Protein AF-A0A7Y5LAL8-F1 (afdb_monomer_lite)

Structure (mmCIF, N/CA/C/O backbone):
data_AF-A0A7Y5LAL8-F1
#
_entry.id   AF-A0A7Y5LAL8-F1
#
loop_
_atom_site.group_PDB
_atom_site.id
_atom_site.type_symbol
_atom_site.label_atom_id
_atom_site.label_alt_id
_atom_site.label_comp_id
_atom_site.label_asym_id
_atom_site.label_entity_id
_atom_site.label_seq_id
_atom_site.pdbx_PDB_ins_code
_atom_site.Cartn_x
_atom_site.Cartn_y
_atom_site.Cartn_z
_atom_site.occupancy
_atom_site.B_iso_or_equiv
_atom_site.auth_seq_id
_atom_site.auth_comp_id
_atom_site.auth_asym_id
_atom_site.auth_atom_id
_atom_site.pdbx_PDB_model_num
ATOM 1 N N . LYS A 1 1 ? 11.354 2.125 11.267 1.00 48.19 1 LYS A N 1
ATOM 2 C CA . LYS A 1 1 ? 10.997 3.440 10.676 1.00 48.19 1 LYS A CA 1
ATOM 3 C C . LYS A 1 1 ? 11.969 3.856 9.557 1.00 48.19 1 LYS A C 1
ATOM 5 O O . LYS A 1 1 ? 11.472 4.130 8.483 1.00 48.19 1 LYS A O 1
ATOM 10 N N . MET A 1 2 ? 13.303 3.754 9.701 1.00 39.31 2 MET A N 1
ATOM 11 C CA . MET A 1 2 ? 14.248 4.170 8.631 1.00 39.31 2 MET A CA 1
ATOM 12 C C . MET A 1 2 ? 14.394 3.233 7.412 1.00 39.31 2 MET A C 1
ATOM 14 O O . MET A 1 2 ? 14.681 3.696 6.313 1.00 39.31 2 MET A O 1
ATOM 18 N N . THR A 1 3 ? 14.206 1.919 7.562 1.00 52.59 3 THR A N 1
ATOM 19 C CA . THR A 1 3 ? 14.486 0.947 6.482 1.00 52.59 3 THR A CA 1
ATOM 20 C C . THR A 1 3 ? 13.514 1.047 5.301 1.00 52.59 3 THR A C 1
ATOM 22 O O . THR A 1 3 ? 13.903 0.796 4.166 1.00 52.59 3 THR A O 1
ATOM 25 N N . HIS A 1 4 ? 12.261 1.439 5.560 1.00 60.84 4 HIS A N 1
ATOM 26 C CA . HIS A 1 4 ? 11.235 1.604 4.526 1.00 60.84 4 HIS A CA 1
ATOM 27 C C . HIS A 1 4 ? 11.444 2.897 3.722 1.00 60.84 4 HIS A C 1
ATOM 29 O O . HIS A 1 4 ? 11.376 2.880 2.496 1.00 60.84 4 HIS A O 1
ATOM 35 N N . GLU A 1 5 ? 11.774 4.002 4.401 1.00 58.16 5 GLU A N 1
ATOM 36 C CA . GLU A 1 5 ? 12.060 5.289 3.753 1.00 58.16 5 GLU A CA 1
ATOM 37 C C . GLU A 1 5 ? 13.292 5.201 2.846 1.00 58.16 5 GLU A C 1
ATOM 39 O O . GLU A 1 5 ? 13.250 5.656 1.711 1.00 58.16 5 GLU A O 1
ATOM 44 N N . LEU A 1 6 ? 14.370 4.540 3.275 1.00 56.16 6 LEU A N 1
ATOM 45 C CA . LEU A 1 6 ? 15.588 4.410 2.462 1.00 56.16 6 LEU A CA 1
ATOM 46 C C . LEU A 1 6 ? 15.408 3.552 1.198 1.00 56.16 6 LEU A C 1
ATOM 48 O O . LEU A 1 6 ? 16.139 3.738 0.224 1.00 56.16 6 LEU A O 1
ATOM 52 N N . MET A 1 7 ? 14.466 2.605 1.218 1.00 63.03 7 MET A N 1
ATOM 53 C CA . MET A 1 7 ? 14.241 1.658 0.123 1.00 63.03 7 MET A CA 1
ATOM 54 C C . MET A 1 7 ? 13.228 2.164 -0.909 1.00 63.03 7 MET A C 1
ATOM 56 O O . MET A 1 7 ? 13.387 1.873 -2.095 1.00 63.03 7 MET A O 1
ATOM 60 N N . PHE A 1 8 ? 12.215 2.917 -0.473 1.00 65.94 8 PHE A N 1
ATOM 61 C CA . PHE A 1 8 ? 11.072 3.294 -1.310 1.00 65.94 8 PHE A CA 1
ATOM 62 C C . PHE A 1 8 ? 10.879 4.803 -1.486 1.00 65.94 8 PHE A C 1
ATOM 64 O O . PHE A 1 8 ? 9.937 5.204 -2.161 1.00 65.94 8 PHE A O 1
ATOM 71 N N . THR A 1 9 ? 11.764 5.650 -0.944 1.00 64.50 9 THR A N 1
ATOM 72 C CA . THR A 1 9 ? 11.807 7.062 -1.361 1.00 64.50 9 THR A CA 1
ATOM 73 C C . THR A 1 9 ? 12.506 7.192 -2.722 1.00 64.50 9 THR A C 1
ATOM 75 O O . THR A 1 9 ? 13.580 6.609 -2.907 1.00 64.50 9 THR A O 1
ATOM 78 N N . PRO A 1 10 ? 11.956 7.974 -3.673 1.00 58.47 10 PRO A N 1
ATOM 79 C CA . PRO A 1 10 ? 12.535 8.141 -5.012 1.00 58.47 10 PRO A CA 1
ATOM 80 C C . PRO A 1 10 ? 13.995 8.626 -5.009 1.00 58.47 10 PRO A C 1
ATOM 82 O O . PRO A 1 10 ? 14.770 8.284 -5.906 1.00 58.47 10 PRO A O 1
ATOM 85 N N . ASP A 1 11 ? 14.385 9.388 -3.982 1.00 59.97 11 ASP A N 1
ATOM 86 C CA . ASP A 1 11 ? 15.709 10.008 -3.866 1.00 59.97 11 ASP A CA 1
ATOM 87 C C . ASP A 1 11 ? 16.749 9.161 -3.114 1.00 59.97 11 ASP A C 1
ATOM 89 O O . ASP A 1 11 ? 17.942 9.497 -3.113 1.00 59.97 11 ASP A O 1
ATOM 93 N N . GLY A 1 12 ? 16.335 8.035 -2.523 1.00 69.75 12 GLY A N 1
ATOM 94 C CA . GLY A 1 12 ? 17.205 7.131 -1.777 1.00 69.75 12 GLY A CA 1
ATOM 95 C C . GLY A 1 12 ? 18.297 6.494 -2.644 1.00 69.75 12 GLY A C 1
ATOM 96 O O . GLY A 1 12 ? 18.086 6.105 -3.795 1.00 69.75 12 GLY A O 1
ATOM 97 N N . THR A 1 13 ? 19.500 6.331 -2.088 1.00 73.75 13 THR A N 1
ATOM 98 C CA . THR A 1 13 ? 20.622 5.656 -2.771 1.00 73.75 13 THR A CA 1
ATOM 99 C C . THR A 1 13 ? 20.288 4.212 -3.147 1.00 73.75 13 THR A C 1
ATOM 101 O O . THR A 1 13 ? 20.696 3.748 -4.214 1.00 73.75 13 THR A O 1
ATOM 104 N N . LEU A 1 14 ? 19.497 3.525 -2.315 1.00 73.75 14 LEU A N 1
ATOM 105 C CA . LEU A 1 14 ? 19.028 2.166 -2.574 1.0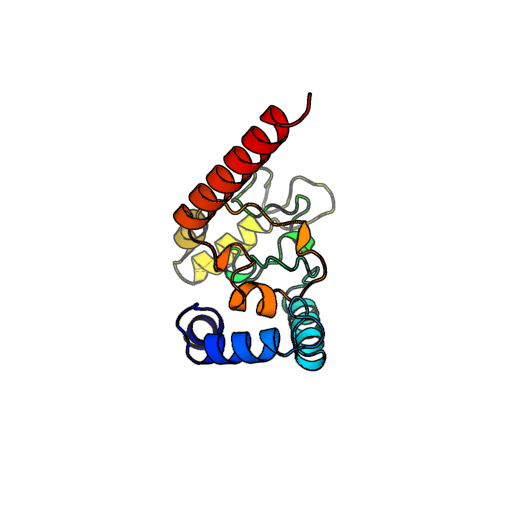0 73.75 14 LEU A CA 1
ATOM 106 C C . LEU A 1 14 ? 18.006 2.124 -3.720 1.00 73.75 14 LEU A C 1
ATOM 108 O O . LEU A 1 14 ? 18.103 1.250 -4.576 1.00 73.75 14 LEU A O 1
ATOM 112 N N . ALA A 1 15 ? 17.100 3.102 -3.799 1.00 76.81 15 ALA A N 1
ATOM 113 C CA . ALA A 1 15 ? 16.134 3.217 -4.892 1.00 76.81 15 ALA A CA 1
ATOM 114 C C . ALA A 1 15 ? 16.821 3.461 -6.248 1.00 76.81 15 ALA A C 1
ATOM 116 O O . ALA A 1 15 ? 16.444 2.866 -7.256 1.00 76.81 15 ALA A O 1
ATOM 117 N N . LYS A 1 16 ? 17.897 4.264 -6.282 1.00 79.94 16 LYS A N 1
ATOM 118 C CA . LYS A 1 16 ? 18.709 4.481 -7.498 1.00 79.94 16 LYS A CA 1
ATOM 119 C C . LYS A 1 16 ? 19.397 3.200 -7.972 1.00 79.94 16 LYS A C 1
ATOM 121 O O . LYS A 1 16 ? 19.449 2.936 -9.174 1.00 79.94 16 LYS A O 1
ATOM 126 N N . TRP A 1 17 ? 19.914 2.402 -7.040 1.00 83.06 17 TRP A N 1
ATOM 127 C CA . TRP A 1 17 ? 20.487 1.090 -7.344 1.00 83.06 17 TRP A CA 1
ATOM 128 C C . TRP A 1 17 ? 19.425 0.094 -7.814 1.00 83.06 17 TRP A C 1
ATOM 130 O O . TRP A 1 17 ? 19.619 -0.548 -8.844 1.00 83.06 17 TRP A O 1
ATOM 140 N N . GLY A 1 18 ? 18.288 0.025 -7.118 1.00 81.12 18 GLY A N 1
ATOM 141 C CA . GLY A 1 18 ? 17.140 -0.794 -7.502 1.00 81.12 18 GLY A CA 1
ATOM 142 C C . GLY A 1 18 ? 16.650 -0.467 -8.912 1.00 81.12 18 GLY A C 1
ATOM 143 O O . GLY A 1 18 ? 16.542 -1.360 -9.748 1.00 81.12 18 GLY A O 1
ATOM 144 N N . ARG A 1 19 ? 16.497 0.825 -9.234 1.00 83.06 19 ARG A N 1
ATOM 145 C CA . ARG A 1 19 ? 16.167 1.302 -10.586 1.00 83.06 19 ARG A CA 1
ATOM 146 C C . ARG A 1 19 ? 17.159 0.796 -11.630 1.00 83.06 19 ARG A C 1
ATOM 148 O O . ARG A 1 19 ? 16.732 0.270 -12.653 1.00 83.06 19 ARG A O 1
ATOM 155 N N . ARG A 1 20 ? 18.469 0.935 -11.390 1.00 84.75 20 ARG A N 1
ATOM 156 C CA . ARG A 1 20 ? 19.500 0.471 -12.337 1.00 84.75 20 ARG A CA 1
ATOM 157 C C . ARG A 1 20 ? 19.420 -1.034 -12.571 1.00 84.75 20 ARG A C 1
ATOM 159 O O . ARG A 1 20 ? 19.514 -1.461 -13.717 1.00 84.75 20 ARG A O 1
ATOM 166 N N . LEU A 1 21 ? 19.227 -1.816 -11.510 1.00 84.62 21 LEU A N 1
ATOM 167 C CA . LEU A 1 21 ? 19.096 -3.271 -11.597 1.00 84.62 21 LEU A CA 1
ATOM 168 C C . LEU A 1 21 ? 17.845 -3.683 -12.380 1.00 84.62 21 LEU A C 1
ATOM 170 O O . LEU A 1 21 ? 17.937 -4.540 -13.252 1.00 84.62 21 LEU A O 1
ATOM 174 N N . CYS A 1 22 ? 16.700 -3.045 -12.125 1.00 84.44 22 CYS A N 1
ATOM 175 C CA . CYS A 1 22 ? 15.464 -3.312 -12.861 1.00 84.44 22 CYS A CA 1
ATOM 176 C C . CYS A 1 22 ? 15.558 -2.882 -14.333 1.00 84.44 22 CYS A C 1
ATOM 178 O O . CYS A 1 22 ? 15.076 -3.596 -15.200 1.00 84.44 22 CYS A O 1
ATOM 180 N N . GLN A 1 23 ? 16.226 -1.766 -14.647 1.00 83.94 23 GLN A N 1
ATOM 181 C CA . GLN A 1 23 ? 16.418 -1.313 -16.034 1.00 83.94 23 GLN A CA 1
ATOM 182 C C . GLN A 1 23 ? 17.271 -2.269 -16.880 1.00 83.94 23 GLN A C 1
ATOM 184 O O . GLN A 1 23 ? 17.071 -2.337 -18.087 1.00 83.94 23 GLN A O 1
ATOM 189 N N . HIS A 1 24 ? 18.211 -2.989 -16.262 1.00 83.69 24 HIS A N 1
ATOM 190 C CA . HIS A 1 24 ? 19.083 -3.953 -16.947 1.00 83.69 24 HIS A CA 1
ATOM 191 C C . HIS A 1 24 ? 18.564 -5.397 -16.865 1.00 83.69 24 HIS A C 1
ATOM 193 O O . HIS A 1 24 ? 19.239 -6.319 -17.323 1.00 83.69 24 HIS A O 1
ATOM 199 N N . ALA A 1 25 ? 17.397 -5.618 -16.257 1.00 83.56 25 ALA A N 1
ATOM 200 C CA . ALA A 1 25 ? 16.778 -6.934 -16.209 1.00 83.56 25 ALA A CA 1
ATOM 201 C C . ALA A 1 25 ? 16.192 -7.317 -17.578 1.00 83.56 25 ALA A C 1
ATOM 203 O O . ALA A 1 25 ? 15.882 -6.457 -18.400 1.00 83.56 25 ALA A O 1
ATOM 204 N N . HIS A 1 26 ? 16.014 -8.624 -17.799 1.00 76.75 26 HIS A N 1
ATOM 205 C CA . HIS A 1 26 ? 15.383 -9.150 -19.013 1.00 76.75 26 HIS A CA 1
ATOM 206 C C . HIS A 1 26 ? 13.956 -8.606 -19.200 1.00 76.75 26 HIS A C 1
ATOM 208 O O . HIS A 1 26 ? 13.587 -8.242 -20.312 1.00 76.75 26 HIS A O 1
ATOM 214 N N . ASP A 1 27 ? 13.203 -8.481 -18.101 1.00 83.44 27 ASP A N 1
ATOM 215 C CA . ASP A 1 27 ? 11.932 -7.762 -18.051 1.00 83.44 27 ASP A CA 1
ATOM 216 C C . ASP A 1 27 ? 12.003 -6.653 -16.984 1.00 83.44 27 ASP A C 1
ATOM 218 O O . ASP A 1 27 ? 12.076 -6.944 -15.783 1.00 83.44 27 ASP A O 1
ATOM 222 N N . PRO A 1 28 ? 11.967 -5.369 -17.384 1.00 82.12 28 PRO A N 1
ATOM 223 C CA . PRO A 1 28 ? 11.994 -4.259 -16.440 1.00 82.12 28 PRO A CA 1
ATOM 224 C C . PRO A 1 28 ? 10.793 -4.204 -15.487 1.00 82.12 28 PRO A C 1
ATOM 226 O O . PRO A 1 28 ? 10.918 -3.646 -14.402 1.00 82.12 28 PRO A O 1
ATOM 229 N N . SER A 1 29 ? 9.629 -4.740 -15.873 1.00 80.06 29 SER A N 1
ATOM 230 C CA . SER A 1 29 ? 8.423 -4.762 -15.028 1.00 80.06 29 SER A CA 1
ATOM 231 C C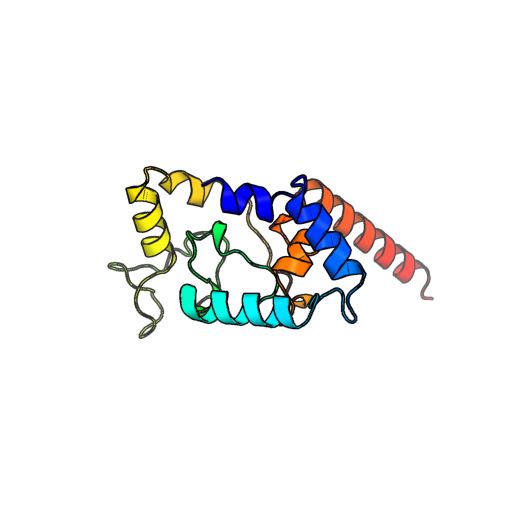 . SER A 1 29 ? 8.479 -5.809 -13.915 1.00 80.06 29 SER A C 1
ATOM 233 O O . SER A 1 29 ? 7.855 -5.643 -12.868 1.00 80.06 29 SER A O 1
ATOM 235 N N . GLU A 1 30 ? 9.264 -6.867 -14.104 1.00 83.81 30 GLU A N 1
ATOM 236 C CA . GLU A 1 30 ? 9.447 -7.911 -13.098 1.00 83.81 30 GLU A CA 1
ATOM 237 C C . GLU A 1 30 ? 10.736 -7.727 -12.291 1.00 83.81 30 GLU A C 1
ATOM 239 O O . GLU A 1 30 ? 10.809 -8.165 -11.142 1.00 83.81 30 GLU A O 1
ATOM 244 N N . GLY A 1 31 ? 11.737 -7.056 -12.869 1.00 86.38 31 GLY A N 1
ATOM 245 C CA . GLY A 1 31 ? 13.074 -6.951 -12.298 1.00 86.38 31 GLY A CA 1
ATOM 246 C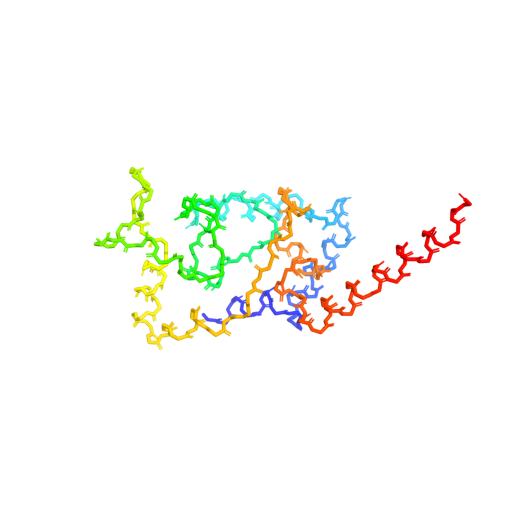 C . GLY A 1 31 ? 13.835 -8.286 -12.341 1.00 86.38 31 GLY A C 1
ATOM 247 O O . GLY A 1 31 ? 13.442 -9.228 -13.031 1.00 86.38 31 GLY A O 1
ATOM 248 N N . PRO A 1 32 ? 14.969 -8.404 -11.628 1.00 88.19 32 PRO A N 1
ATOM 249 C CA . PRO A 1 32 ? 15.709 -9.662 -11.544 1.00 88.19 32 PRO A CA 1
ATOM 250 C C . PRO A 1 32 ? 14.851 -10.786 -10.934 1.00 88.19 32 PRO A C 1
ATOM 252 O O . PRO A 1 32 ? 14.257 -10.601 -9.873 1.00 88.19 32 PRO A O 1
ATOM 255 N N . GLY A 1 33 ? 14.838 -11.982 -11.533 1.00 88.12 33 GLY A N 1
ATOM 256 C CA . GLY A 1 33 ? 13.942 -13.075 -11.110 1.00 88.12 33 GLY A CA 1
ATOM 257 C C . GLY A 1 33 ? 14.053 -13.476 -9.629 1.00 88.12 33 GLY A C 1
ATOM 258 O O . GLY A 1 33 ? 13.041 -13.732 -8.980 1.00 88.12 33 GLY A O 1
ATOM 259 N N . LEU A 1 34 ? 15.262 -13.449 -9.052 1.00 88.12 34 LEU A N 1
ATOM 260 C CA . LEU A 1 34 ? 15.463 -13.688 -7.614 1.00 88.12 34 LEU A CA 1
ATOM 261 C C . LEU A 1 34 ? 14.776 -12.619 -6.752 1.00 88.12 34 LEU A C 1
ATOM 263 O O . LEU A 1 34 ? 14.168 -12.938 -5.732 1.00 88.12 34 LEU A O 1
ATOM 267 N N . MET A 1 35 ? 14.859 -11.354 -7.169 1.00 88.56 35 MET A N 1
ATOM 268 C CA . MET A 1 35 ? 14.200 -10.243 -6.488 1.00 88.56 35 MET A CA 1
ATOM 269 C C . MET A 1 35 ? 12.681 -10.380 -6.586 1.00 88.56 35 MET A C 1
ATOM 271 O O . MET A 1 35 ? 12.008 -10.250 -5.567 1.00 88.56 35 MET A O 1
ATOM 275 N N . ARG A 1 36 ? 12.148 -10.712 -7.770 1.00 92.25 36 ARG A N 1
ATOM 276 C CA . ARG A 1 36 ? 10.710 -10.954 -7.954 1.00 92.25 36 ARG A CA 1
ATOM 277 C C . ARG A 1 36 ? 10.205 -12.076 -7.053 1.00 92.25 36 ARG A C 1
ATOM 279 O O . ARG A 1 36 ? 9.162 -11.935 -6.417 1.00 92.25 36 ARG A O 1
ATOM 286 N N . LEU A 1 37 ? 10.947 -13.180 -6.977 1.00 92.56 37 LEU A N 1
ATOM 287 C CA . LEU A 1 37 ? 10.606 -14.303 -6.109 1.00 92.56 37 LEU A CA 1
ATOM 288 C C . LEU A 1 37 ? 10.617 -13.887 -4.635 1.00 92.56 37 LEU A C 1
ATOM 290 O O . LEU A 1 37 ? 9.662 -14.174 -3.914 1.00 92.56 37 LEU A O 1
ATOM 294 N N . ALA A 1 38 ? 11.664 -13.182 -4.201 1.00 92.69 38 ALA A N 1
ATOM 295 C CA . ALA A 1 38 ? 11.785 -12.696 -2.832 1.00 92.69 38 ALA A CA 1
ATOM 296 C C . ALA A 1 38 ? 10.648 -11.731 -2.464 1.00 92.69 38 ALA A C 1
ATOM 298 O O . ALA A 1 38 ? 10.041 -11.875 -1.402 1.00 92.69 38 ALA A O 1
ATOM 299 N N . GLU A 1 39 ? 10.313 -10.785 -3.343 1.00 92.50 39 GLU A N 1
ATOM 300 C CA . GLU A 1 39 ? 9.187 -9.871 -3.157 1.00 92.50 39 GLU A CA 1
ATOM 301 C C . GLU A 1 39 ? 7.872 -10.639 -3.015 1.00 92.50 39 GLU A C 1
ATOM 303 O O . GLU A 1 39 ? 7.163 -10.482 -2.020 1.00 92.50 39 GLU A O 1
ATOM 308 N N . ARG A 1 40 ? 7.545 -11.475 -4.004 1.00 93.69 40 ARG A N 1
ATOM 309 C CA . ARG A 1 40 ? 6.263 -12.177 -4.058 1.00 93.69 40 ARG A CA 1
ATOM 310 C C . ARG A 1 40 ? 6.098 -13.108 -2.863 1.00 93.69 40 ARG A C 1
ATOM 312 O O . ARG A 1 40 ? 5.037 -13.123 -2.246 1.00 93.69 40 ARG A O 1
ATOM 319 N N . TRP A 1 41 ? 7.149 -13.843 -2.506 1.00 94.62 41 TRP A N 1
ATOM 320 C CA . TRP A 1 41 ? 7.127 -14.762 -1.373 1.00 94.62 41 TRP A CA 1
ATOM 321 C C . TRP A 1 41 ? 7.012 -14.019 -0.041 1.00 94.62 41 TRP A C 1
ATOM 323 O O . TRP A 1 41 ? 6.106 -14.306 0.739 1.00 94.62 41 TRP A O 1
ATOM 333 N N . SER A 1 42 ? 7.863 -13.013 0.198 1.00 93.06 42 SER A N 1
ATOM 334 C CA . SER A 1 42 ? 7.818 -12.238 1.446 1.00 93.06 42 SER A CA 1
ATOM 335 C C . SER A 1 42 ? 6.472 -11.539 1.634 1.00 93.06 42 SER A C 1
ATOM 337 O O . SER A 1 42 ? 5.897 -11.605 2.718 1.00 93.06 42 SER A O 1
ATOM 339 N N . LYS A 1 43 ? 5.914 -10.927 0.583 1.00 93.50 43 LYS A N 1
ATOM 340 C CA . LYS A 1 43 ? 4.623 -10.233 0.668 1.00 93.50 43 LYS A CA 1
ATOM 341 C C . LYS A 1 43 ? 3.436 -11.183 0.793 1.00 93.50 43 LYS A C 1
ATOM 343 O O . LYS A 1 43 ? 2.471 -10.835 1.470 1.00 93.50 43 LYS A O 1
ATOM 348 N N . MET A 1 44 ? 3.491 -12.361 0.175 1.00 94.50 44 MET A N 1
ATOM 349 C CA . MET A 1 44 ? 2.476 -13.398 0.370 1.00 94.50 44 MET A CA 1
ATOM 350 C C . MET A 1 44 ? 2.474 -13.871 1.828 1.00 94.50 44 MET A C 1
ATOM 352 O O . MET A 1 44 ? 1.442 -13.809 2.483 1.00 94.50 44 MET A O 1
ATOM 356 N N . VAL A 1 45 ? 3.633 -14.276 2.356 1.00 95.12 45 VAL A N 1
ATOM 357 C CA . VAL A 1 45 ? 3.740 -14.851 3.707 1.00 95.12 45 VAL A CA 1
ATOM 358 C C . VAL A 1 45 ? 3.409 -13.828 4.796 1.00 95.12 45 VAL A C 1
ATOM 360 O O . VAL A 1 45 ? 2.755 -14.171 5.775 1.00 95.12 45 VAL A O 1
ATOM 363 N N . LEU A 1 46 ? 3.848 -12.575 4.642 1.00 94.00 46 LEU A N 1
ATOM 364 C CA . LEU A 1 46 ? 3.686 -11.557 5.684 1.00 94.00 46 LEU A CA 1
ATOM 365 C C . LEU A 1 46 ? 2.345 -10.812 5.622 1.00 94.00 46 LEU A C 1
ATOM 367 O O . LEU A 1 46 ? 1.854 -10.376 6.662 1.00 94.00 46 LEU A O 1
ATOM 371 N N . PHE A 1 47 ? 1.767 -10.626 4.430 1.00 94.62 47 PHE A N 1
ATOM 372 C CA . PHE A 1 47 ? 0.628 -9.715 4.230 1.00 94.62 47 PHE A CA 1
ATOM 373 C C . PHE A 1 47 ? -0.546 -10.319 3.448 1.00 94.62 47 PHE A C 1
ATOM 375 O O . PHE A 1 47 ? -1.506 -9.598 3.163 1.00 94.62 47 PHE A O 1
ATOM 382 N N . ASP A 1 48 ? -0.471 -11.604 3.085 1.00 94.75 48 ASP A N 1
ATOM 383 C CA . ASP A 1 48 ? -1.410 -12.276 2.177 1.00 94.75 48 ASP A CA 1
ATOM 384 C C . ASP A 1 48 ? -1.578 -11.515 0.847 1.00 94.75 48 ASP A C 1
ATOM 386 O O . ASP A 1 48 ? -2.678 -11.268 0.356 1.00 94.75 48 ASP A O 1
ATOM 390 N N . CYS A 1 49 ? -0.466 -11.029 0.290 1.00 95.06 49 CYS A N 1
ATOM 391 C CA . CYS A 1 49 ? -0.482 -10.192 -0.908 1.00 95.06 49 CYS A CA 1
ATOM 392 C C . CYS A 1 49 ? -0.960 -10.949 -2.162 1.00 95.06 49 CYS A C 1
ATOM 394 O O . CYS A 1 49 ? -0.528 -12.071 -2.427 1.00 95.06 49 CYS A O 1
ATOM 396 N N . ARG A 1 50 ? -1.775 -10.281 -2.992 1.00 94.62 50 ARG A N 1
ATOM 397 C CA . ARG A 1 50 ? -2.312 -10.799 -4.271 1.00 94.62 50 ARG A CA 1
ATOM 398 C C . ARG A 1 50 ? -1.619 -10.261 -5.529 1.00 94.62 50 ARG A C 1
ATOM 400 O O . ARG A 1 50 ? -2.174 -10.346 -6.616 1.00 94.62 50 ARG A O 1
ATOM 407 N N . ASP A 1 51 ? -0.409 -9.725 -5.380 1.00 93.31 51 ASP A N 1
ATOM 408 C CA . ASP A 1 51 ? 0.482 -9.349 -6.492 1.00 93.31 51 ASP A CA 1
ATOM 409 C C . ASP A 1 51 ? -0.147 -8.374 -7.513 1.00 93.31 51 ASP A C 1
ATOM 411 O O . ASP A 1 51 ? -0.082 -8.552 -8.727 1.00 93.31 51 ASP A O 1
ATOM 415 N N . CYS A 1 52 ? -0.785 -7.312 -7.015 1.00 93.12 52 CYS A N 1
ATOM 416 C CA . CYS A 1 52 ? -1.428 -6.296 -7.855 1.00 93.12 52 CYS A CA 1
ATOM 417 C C . CYS A 1 52 ? -0.454 -5.382 -8.626 1.00 93.12 52 CYS A C 1
ATOM 419 O O . CYS A 1 52 ? -0.918 -4.597 -9.445 1.00 93.12 52 CYS A O 1
ATOM 421 N N . GLY A 1 53 ? 0.855 -5.443 -8.346 1.00 91.75 53 GLY A N 1
ATOM 422 C CA . GLY A 1 53 ? 1.919 -4.649 -8.986 1.00 91.75 53 GLY A CA 1
ATOM 423 C C . GLY A 1 53 ? 1.938 -3.148 -8.676 1.00 91.75 53 GLY A C 1
ATOM 424 O O . GLY A 1 53 ? 2.990 -2.525 -8.781 1.00 91.75 53 GLY A O 1
ATOM 425 N N . ASP A 1 54 ? 0.824 -2.589 -8.217 1.00 92.44 54 ASP A N 1
ATOM 426 C CA . ASP A 1 54 ? 0.678 -1.209 -7.758 1.00 92.44 54 ASP A CA 1
ATOM 427 C C . ASP A 1 54 ? 0.359 -1.224 -6.255 1.00 92.44 54 ASP A C 1
ATOM 429 O O . ASP A 1 54 ? -0.794 -1.390 -5.857 1.00 92.44 54 ASP A O 1
ATOM 433 N N . CYS A 1 55 ? 1.384 -1.207 -5.401 1.00 91.56 55 CYS A N 1
ATOM 434 C CA . CYS A 1 55 ? 1.270 -1.654 -4.007 1.00 91.56 55 CYS A CA 1
ATOM 435 C C . CYS A 1 55 ? 0.877 -0.532 -3.034 1.00 91.56 55 CYS A C 1
ATOM 437 O O . CYS A 1 55 ? 1.649 0.392 -2.831 1.00 91.56 55 CYS A O 1
ATOM 439 N N . SER A 1 56 ? -0.245 -0.696 -2.323 1.00 91.50 56 SER A N 1
ATOM 440 C CA . SER A 1 56 ? -0.745 0.250 -1.305 1.00 91.50 56 SER A CA 1
ATOM 441 C C . SER A 1 56 ? -0.625 -0.264 0.144 1.00 91.50 56 SER A C 1
ATOM 443 O O . SER A 1 56 ? -1.317 0.204 1.046 1.00 91.50 56 SER A O 1
ATOM 445 N N . LEU A 1 57 ? 0.235 -1.264 0.400 1.00 91.69 57 LEU A N 1
ATOM 446 C CA . LEU A 1 57 ? 0.442 -1.815 1.751 1.00 91.69 57 LEU A CA 1
ATOM 447 C C . LEU A 1 57 ? 0.796 -0.742 2.800 1.00 91.69 57 LEU A C 1
ATOM 449 O O . LEU A 1 57 ? 0.187 -0.770 3.871 1.00 91.69 57 LEU A O 1
ATOM 453 N N . PRO A 1 58 ? 1.735 0.195 2.549 1.00 88.81 58 PRO A N 1
ATOM 454 C CA . PRO A 1 58 ? 2.126 1.178 3.562 1.00 88.81 58 PRO A CA 1
ATOM 455 C C . PRO A 1 58 ? 0.988 2.128 3.954 1.00 88.81 58 PRO A C 1
ATOM 457 O O . PRO A 1 58 ? 0.959 2.608 5.083 1.00 88.81 58 PRO A O 1
ATOM 460 N N . GLU A 1 59 ? 0.043 2.367 3.043 1.00 88.12 59 GLU A N 1
ATOM 461 C CA . GLU A 1 59 ? -1.072 3.304 3.218 1.00 88.12 59 GLU A CA 1
ATOM 462 C C . GLU A 1 59 ? -2.158 2.736 4.139 1.00 88.12 59 GLU A C 1
ATOM 464 O O . GLU A 1 59 ? -2.759 3.464 4.924 1.00 88.12 59 GLU A O 1
ATOM 469 N N . ILE A 1 60 ? -2.363 1.415 4.103 1.00 91.19 60 ILE A N 1
ATOM 470 C CA . ILE A 1 60 ? -3.409 0.715 4.865 1.00 91.19 60 ILE A CA 1
ATOM 471 C C . ILE A 1 60 ? -2.777 -0.113 5.995 1.00 91.19 60 ILE A C 1
ATOM 473 O O . ILE A 1 60 ? -3.138 -1.261 6.242 1.00 91.19 60 ILE A O 1
ATOM 477 N N . ALA A 1 61 ? -1.771 0.452 6.671 1.00 91.81 61 ALA A N 1
ATOM 478 C CA . ALA A 1 61 ? -1.104 -0.155 7.829 1.00 91.81 61 ALA A CA 1
ATOM 479 C C . ALA A 1 61 ? -0.630 -1.610 7.600 1.00 91.81 61 ALA A C 1
ATOM 481 O O . ALA A 1 61 ? -0.773 -2.475 8.473 1.00 91.81 61 ALA A O 1
ATOM 482 N N . TYR A 1 62 ? -0.064 -1.883 6.420 1.00 92.75 62 TYR A N 1
ATOM 483 C CA . TYR A 1 62 ? 0.400 -3.200 5.967 1.00 92.75 62 TYR A CA 1
ATOM 484 C C . TYR A 1 62 ? -0.703 -4.269 5.930 1.00 92.75 62 TYR A C 1
ATOM 486 O O . TYR A 1 62 ? -0.485 -5.435 6.270 1.00 92.75 62 TYR A O 1
ATOM 494 N N . LEU A 1 63 ? -1.905 -3.865 5.525 1.00 93.81 63 LEU A N 1
ATOM 495 C CA . LEU A 1 63 ? -3.011 -4.752 5.184 1.00 93.81 63 LEU A CA 1
ATOM 496 C C . LEU A 1 63 ? -3.226 -4.701 3.673 1.00 93.81 63 LEU A C 1
ATOM 498 O O . LEU A 1 63 ? -3.341 -3.625 3.091 1.00 93.81 63 LEU A O 1
ATOM 502 N N . CYS A 1 64 ? -3.245 -5.861 3.019 1.00 94.75 64 CYS A N 1
ATOM 503 C CA . CYS A 1 64 ? -3.428 -5.914 1.573 1.00 94.75 64 CYS A CA 1
ATOM 504 C C . CYS A 1 64 ? -4.920 -5.740 1.235 1.00 94.75 64 CYS A C 1
ATOM 506 O O . CYS A 1 64 ? -5.720 -6.587 1.633 1.00 94.75 64 CYS A O 1
ATOM 508 N N . PRO A 1 65 ? -5.321 -4.691 0.492 1.00 93.88 65 PRO A N 1
ATOM 509 C CA . PRO A 1 65 ? -6.728 -4.473 0.160 1.00 93.88 65 PRO A CA 1
ATOM 510 C C . PRO A 1 65 ? -7.284 -5.565 -0.756 1.00 93.88 65 PRO A C 1
ATOM 512 O O . PRO A 1 65 ? -8.451 -5.898 -0.638 1.00 93.88 65 PRO A O 1
ATOM 515 N N . GLU A 1 66 ? -6.456 -6.164 -1.614 1.00 94.44 66 GLU A N 1
ATOM 516 C CA . GLU A 1 66 ? -6.878 -7.206 -2.564 1.00 94.44 66 GLU A CA 1
ATOM 517 C C . GLU A 1 66 ? -7.215 -8.552 -1.907 1.00 94.44 66 GLU A C 1
ATOM 519 O O . GLU A 1 66 ? -7.918 -9.365 -2.497 1.00 94.44 66 GLU A O 1
ATOM 524 N N . SER A 1 67 ? -6.673 -8.835 -0.720 1.00 94.75 67 SER A N 1
ATOM 525 C CA . SER A 1 67 ? -6.989 -10.067 0.018 1.00 94.75 67 SER A CA 1
ATOM 526 C C . SER A 1 67 ? -7.864 -9.828 1.233 1.00 94.75 67 SER A C 1
ATOM 528 O O . SER A 1 67 ? -8.693 -10.670 1.558 1.00 94.75 67 SER A O 1
ATOM 530 N N . GLN A 1 68 ? -7.689 -8.695 1.912 1.00 94.69 68 GLN A N 1
ATOM 531 C CA . GLN A 1 68 ? -8.304 -8.441 3.214 1.00 94.69 68 GLN A CA 1
ATOM 532 C C . GLN A 1 68 ? -9.486 -7.472 3.135 1.00 94.69 68 GLN A C 1
ATOM 534 O O . GLN A 1 68 ? -10.051 -7.126 4.168 1.00 94.69 68 GLN A O 1
ATOM 539 N N . CYS A 1 69 ? -9.888 -7.029 1.941 1.00 94.38 69 CYS A N 1
ATOM 540 C CA . CYS A 1 69 ? -11.110 -6.260 1.733 1.00 94.38 69 CYS A CA 1
ATOM 541 C C . CYS A 1 69 ? -12.005 -6.959 0.712 1.00 94.38 69 CYS A C 1
ATOM 543 O O . CYS A 1 69 ? -11.609 -7.121 -0.434 1.00 94.38 69 CYS A O 1
ATOM 545 N N . ALA A 1 70 ? -13.259 -7.245 1.071 1.00 93.69 70 ALA A N 1
ATOM 546 C CA . ALA A 1 70 ? -14.236 -7.814 0.137 1.00 93.69 70 ALA A CA 1
ATOM 547 C C . ALA A 1 70 ? -14.457 -6.952 -1.122 1.00 93.69 70 ALA A C 1
ATOM 549 O O . ALA A 1 70 ? -14.941 -7.436 -2.139 1.00 93.69 70 ALA A O 1
ATOM 550 N N . LYS A 1 71 ? -14.131 -5.656 -1.035 1.00 91.88 71 LYS A N 1
ATOM 551 C CA . LYS A 1 71 ? -14.331 -4.660 -2.093 1.00 91.88 71 LYS A CA 1
ATOM 552 C C . LYS A 1 71 ? -13.036 -4.222 -2.777 1.00 91.88 71 LYS A C 1
ATOM 554 O O . LYS A 1 71 ? -13.093 -3.353 -3.639 1.00 91.88 71 LYS A O 1
ATOM 559 N N . ASN A 1 72 ? -11.877 -4.744 -2.367 1.00 92.12 72 ASN A N 1
ATOM 560 C CA . ASN A 1 72 ? -10.561 -4.306 -2.855 1.00 92.12 72 ASN A CA 1
ATOM 561 C C . ASN A 1 72 ? -10.324 -2.780 -2.749 1.00 92.12 72 ASN A C 1
ATOM 563 O O . ASN A 1 72 ? -9.590 -2.194 -3.543 1.00 92.12 72 ASN A O 1
ATOM 567 N N . GLN A 1 73 ? -10.952 -2.118 -1.769 1.00 88.75 73 GLN A N 1
ATOM 568 C CA . GLN A 1 73 ? -10.970 -0.657 -1.668 1.00 88.75 73 GLN A CA 1
ATOM 569 C C . GLN A 1 73 ? -9.679 -0.109 -1.050 1.00 88.75 73 GLN A C 1
ATOM 571 O O . GLN A 1 73 ? -9.288 -0.520 0.042 1.00 88.75 73 GLN A O 1
ATOM 576 N N . ARG A 1 74 ? -9.071 0.881 -1.719 1.00 89.56 74 ARG A N 1
ATOM 577 C CA . ARG A 1 74 ? -7.857 1.587 -1.260 1.00 89.56 74 ARG A CA 1
ATOM 578 C C . ARG A 1 74 ? -8.118 2.972 -0.669 1.00 89.56 74 ARG A C 1
ATOM 580 O O . ARG A 1 74 ? -7.307 3.472 0.093 1.00 89.56 74 ARG A O 1
ATOM 587 N N . ASN A 1 75 ? -9.260 3.578 -0.998 1.00 88.06 75 ASN A N 1
ATOM 588 C CA . ASN A 1 75 ? -9.522 4.999 -0.749 1.00 88.06 75 ASN A CA 1
ATOM 589 C C . ASN A 1 75 ? -10.473 5.233 0.422 1.00 88.06 75 ASN A C 1
ATOM 591 O O . ASN A 1 75 ? -11.563 5.773 0.249 1.00 88.06 75 ASN A O 1
ATOM 595 N N . GLY A 1 76 ? -10.054 4.810 1.607 1.00 83.56 76 GLY A N 1
ATOM 596 C CA . GLY A 1 76 ? -10.762 5.074 2.853 1.00 83.56 76 GLY A CA 1
ATOM 597 C C . GLY A 1 76 ? -11.914 4.112 3.174 1.00 83.56 76 GLY A C 1
ATOM 598 O O . GLY A 1 76 ? -12.279 3.238 2.375 1.00 83.56 76 GLY A O 1
ATOM 599 N N . PRO A 1 77 ? -12.493 4.262 4.379 1.00 88.06 77 PRO A N 1
ATOM 600 C CA . PRO A 1 77 ? -13.571 3.409 4.852 1.00 88.06 77 PRO A CA 1
ATOM 601 C C . PRO A 1 77 ? -14.817 3.559 3.977 1.00 88.06 77 PRO A C 1
ATOM 603 O O . PRO A 1 77 ? -15.328 4.654 3.770 1.00 88.06 77 PRO A O 1
ATOM 606 N N . CYS A 1 78 ? -15.355 2.430 3.516 1.00 91.00 78 CYS A N 1
ATOM 607 C CA . CYS A 1 78 ? -16.549 2.396 2.664 1.00 91.00 78 CYS A CA 1
ATOM 608 C C . CYS A 1 78 ? -17.881 2.600 3.413 1.00 91.00 78 CYS A C 1
ATOM 610 O O . CYS A 1 78 ? -18.936 2.533 2.795 1.00 91.00 78 CYS A O 1
ATOM 612 N N . GLY A 1 79 ? -17.857 2.776 4.739 1.00 90.44 79 GLY A N 1
ATOM 613 C CA . GLY A 1 79 ? -19.059 2.884 5.580 1.00 90.44 79 GLY A CA 1
ATOM 614 C C . GLY A 1 79 ? -19.764 1.555 5.890 1.00 90.44 79 GLY A C 1
ATOM 615 O O . GLY A 1 79 ? -20.531 1.490 6.842 1.00 90.44 79 GLY A O 1
ATOM 616 N N . GLY A 1 80 ? -19.451 0.481 5.166 1.00 92.06 80 GLY A N 1
ATOM 617 C CA . GLY A 1 80 ? -20.033 -0.853 5.350 1.00 92.06 80 GLY A CA 1
ATOM 618 C C . GLY A 1 80 ? -19.430 -1.673 6.494 1.00 92.06 80 GLY A C 1
ATOM 619 O O . GLY A 1 80 ? -19.121 -2.847 6.295 1.00 92.06 80 GLY A O 1
ATOM 620 N N . THR A 1 81 ? -19.181 -1.060 7.653 1.00 92.81 81 THR A N 1
ATOM 621 C CA . THR A 1 81 ? -18.666 -1.753 8.847 1.00 92.81 81 THR A CA 1
ATOM 622 C C . THR A 1 81 ? -19.745 -1.791 9.921 1.00 92.81 81 THR A C 1
ATOM 624 O O . THR A 1 81 ? -20.271 -0.742 10.287 1.00 92.81 81 THR A O 1
ATOM 627 N N . LYS A 1 82 ? -20.028 -2.971 10.482 1.00 92.75 82 LYS A N 1
ATOM 628 C CA . LYS A 1 82 ? -20.960 -3.143 11.604 1.00 92.75 82 LYS A CA 1
ATOM 629 C C . LYS A 1 82 ? -20.342 -4.052 12.658 1.00 92.75 82 LYS A C 1
ATOM 631 O O . LYS A 1 82 ? -19.872 -5.132 12.323 1.00 92.75 82 LYS A O 1
ATOM 636 N N . ASP A 1 83 ? -20.315 -3.598 13.911 1.00 91.88 83 ASP A N 1
ATOM 637 C CA . ASP A 1 83 ? -19.745 -4.345 15.045 1.00 91.88 83 ASP A CA 1
ATOM 638 C C . ASP A 1 83 ? -18.313 -4.865 14.777 1.00 91.88 83 ASP A C 1
ATOM 640 O O . ASP A 1 83 ? -17.914 -5.932 15.227 1.00 91.88 83 ASP A O 1
ATOM 644 N N . GLY A 1 84 ? -17.539 -4.100 13.998 1.00 90.88 84 GLY A N 1
ATOM 645 C CA . GLY A 1 84 ? -16.169 -4.420 13.581 1.00 90.88 84 GLY A CA 1
ATOM 646 C C . GLY A 1 84 ? -16.019 -5.336 12.363 1.00 90.88 84 GLY A C 1
ATOM 647 O O . GLY A 1 84 ? -14.919 -5.469 11.821 1.00 90.88 84 GLY A O 1
ATOM 648 N N . LEU A 1 85 ? -17.124 -5.877 11.858 1.00 94.75 85 LEU A N 1
ATOM 649 C CA . LEU A 1 85 ? -17.165 -6.775 10.710 1.00 94.75 85 LEU A CA 1
ATOM 650 C C . LEU A 1 85 ? -17.513 -6.034 9.416 1.00 94.75 85 LEU A C 1
ATOM 652 O O . LEU A 1 85 ? -18.154 -4.979 9.425 1.00 94.75 85 LEU A O 1
ATOM 656 N N . CYS A 1 86 ? -17.081 -6.595 8.288 1.00 94.94 86 CYS A N 1
ATOM 657 C CA . CYS A 1 86 ? -17.520 -6.164 6.966 1.00 94.94 86 CYS A CA 1
ATOM 658 C C . CYS A 1 86 ? -19.011 -6.476 6.764 1.00 94.94 86 CYS A C 1
ATOM 660 O O . CYS A 1 86 ? -19.492 -7.519 7.192 1.00 94.94 86 CYS A O 1
ATOM 662 N N . GLU A 1 87 ? -19.732 -5.615 6.044 1.00 94.81 87 GLU A N 1
ATOM 663 C CA . GLU A 1 87 ? -21.127 -5.864 5.644 1.00 94.81 87 GLU A CA 1
ATOM 664 C C . GLU A 1 87 ? -21.300 -7.065 4.702 1.00 94.81 87 GLU A C 1
ATOM 666 O O . GLU A 1 87 ? -22.411 -7.562 4.534 1.00 94.81 87 GLU A O 1
ATOM 671 N N . VAL A 1 88 ? -20.218 -7.510 4.056 1.00 94.25 88 VAL A N 1
ATOM 672 C CA . VAL A 1 88 ? -20.238 -8.699 3.204 1.00 94.25 88 VAL A CA 1
ATOM 673 C C . VAL A 1 88 ? -20.189 -9.926 4.104 1.00 94.25 88 VAL A C 1
ATOM 675 O O . VAL A 1 88 ? -19.172 -10.190 4.752 1.00 94.25 88 VAL A O 1
ATOM 678 N N . ASP A 1 89 ? -21.302 -10.655 4.134 1.00 90.38 89 ASP A N 1
ATOM 679 C CA . ASP A 1 89 ? -21.474 -11.821 4.994 1.00 90.38 89 ASP A CA 1
ATOM 680 C C . ASP A 1 89 ? -20.389 -12.881 4.744 1.00 90.38 89 ASP A C 1
ATOM 682 O O . ASP A 1 89 ? -19.986 -13.140 3.608 1.00 90.38 89 ASP A O 1
ATOM 686 N N . GLY A 1 90 ? -19.878 -13.462 5.827 1.00 89.19 90 GLY A N 1
ATOM 687 C CA . GLY A 1 90 ? -18.813 -14.465 5.788 1.00 89.19 90 GLY A CA 1
ATOM 688 C C . GLY A 1 90 ? -17.400 -13.956 5.461 1.00 89.19 90 GLY A C 1
ATOM 689 O O . GLY A 1 90 ? -16.479 -14.770 5.443 1.00 89.19 90 GLY A O 1
ATOM 690 N N . PHE A 1 91 ? -17.180 -12.653 5.232 1.00 91.19 91 PHE A N 1
ATOM 691 C CA . PHE A 1 91 ? -15.834 -12.126 4.945 1.00 91.19 91 PHE A CA 1
ATOM 692 C C . PHE A 1 91 ? -14.993 -11.866 6.210 1.00 91.19 91 PHE A C 1
ATOM 694 O O . PHE A 1 91 ? -13.774 -12.025 6.191 1.00 91.19 91 PHE A O 1
ATOM 701 N N . GLY A 1 92 ? -15.642 -11.494 7.319 1.00 92.62 92 GLY A N 1
ATOM 702 C CA . GLY A 1 92 ? -14.995 -11.276 8.617 1.00 92.62 92 GLY A CA 1
ATOM 703 C C . GLY A 1 92 ? -14.642 -9.814 8.901 1.00 92.62 92 GLY A C 1
ATOM 704 O O . GLY A 1 92 ? -15.409 -8.902 8.583 1.00 92.62 92 GLY A O 1
ATOM 705 N N . ASP A 1 93 ? -13.497 -9.597 9.547 1.00 94.56 93 ASP A N 1
ATOM 706 C CA . ASP A 1 93 ? -13.103 -8.295 10.093 1.00 94.56 93 ASP A CA 1
ATOM 707 C C . ASP A 1 93 ? -12.886 -7.228 9.016 1.00 94.56 93 ASP A C 1
ATOM 709 O O . ASP A 1 93 ? -12.234 -7.449 7.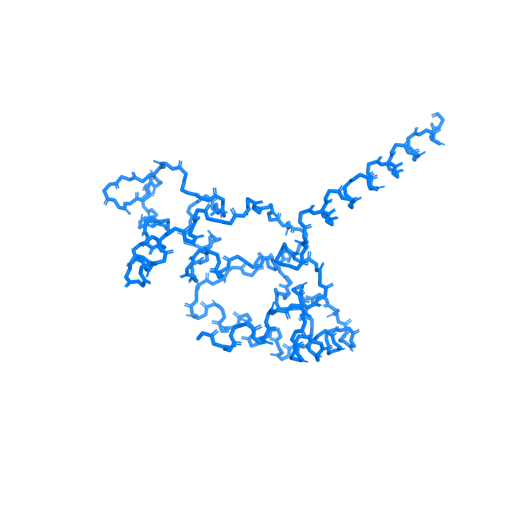990 1.00 94.56 93 ASP A O 1
ATOM 713 N N . CYS A 1 94 ? -13.356 -6.008 9.282 1.00 94.69 94 CYS A N 1
ATOM 714 C CA . CYS A 1 94 ? -13.140 -4.897 8.367 1.00 94.69 94 CYS A CA 1
ATOM 715 C C . CYS A 1 94 ? -11.673 -4.436 8.367 1.00 94.69 94 CYS A C 1
ATOM 717 O O . CYS A 1 94 ? -11.136 -3.991 9.385 1.00 94.69 94 CYS A O 1
ATOM 719 N N . ILE A 1 95 ? -11.044 -4.445 7.185 1.00 94.94 95 ILE A N 1
ATOM 720 C CA . ILE A 1 95 ? -9.674 -3.950 6.972 1.00 94.94 95 ILE A CA 1
ATOM 721 C C . ILE A 1 95 ? -9.451 -2.533 7.511 1.00 94.94 95 ILE A C 1
ATOM 723 O O . ILE A 1 95 ? -8.411 -2.266 8.105 1.00 94.94 95 ILE A O 1
ATOM 727 N N . TRP A 1 96 ? -10.423 -1.631 7.340 1.00 93.62 96 TRP A N 1
ATOM 728 C CA . TRP A 1 96 ? -10.285 -0.224 7.722 1.00 93.62 96 TRP A CA 1
ATOM 729 C C . TRP A 1 96 ? -10.325 -0.033 9.231 1.00 93.62 96 TRP A C 1
ATOM 731 O O . TRP A 1 96 ? -9.576 0.791 9.753 1.00 93.62 96 TRP A O 1
ATOM 741 N N . LEU A 1 97 ? -11.139 -0.823 9.937 1.00 93.12 97 LEU A N 1
ATOM 742 C CA . LEU A 1 97 ? -11.121 -0.815 11.395 1.00 93.12 97 LEU A CA 1
ATOM 743 C C . LEU A 1 97 ? -9.793 -1.373 11.915 1.00 93.12 97 LEU A C 1
ATOM 745 O O . LEU A 1 97 ? -9.152 -0.737 12.744 1.00 93.12 97 LEU A O 1
ATOM 749 N N . ARG A 1 98 ? -9.319 -2.490 11.351 1.00 93.81 98 ARG A N 1
ATOM 750 C CA . ARG A 1 98 ? -8.016 -3.076 11.705 1.00 93.81 98 ARG A CA 1
ATOM 751 C C . ARG A 1 98 ? -6.854 -2.113 11.443 1.00 93.81 98 ARG A C 1
ATOM 753 O O . ARG A 1 98 ? -5.940 -2.016 12.260 1.00 93.81 98 ARG A O 1
ATOM 760 N N . ALA A 1 99 ? -6.877 -1.391 10.322 1.00 94.25 99 ALA A N 1
ATOM 761 C CA . ALA A 1 99 ? -5.885 -0.363 10.011 1.00 94.25 99 ALA A CA 1
ATOM 762 C C . ALA A 1 99 ? -5.932 0.784 11.030 1.00 94.25 99 ALA A C 1
ATOM 764 O O . ALA A 1 99 ? -4.893 1.196 11.545 1.00 94.25 99 ALA A O 1
ATOM 765 N N . TYR A 1 100 ? -7.137 1.260 11.356 1.00 93.50 100 TYR A N 1
ATOM 766 C CA . TYR A 1 100 ? -7.348 2.299 12.360 1.00 93.50 100 TYR A CA 1
ATOM 767 C C . TYR A 1 100 ? -6.833 1.872 13.738 1.00 93.50 100 TYR A C 1
ATOM 769 O O . TYR A 1 100 ? -6.099 2.627 14.363 1.00 93.50 100 TYR A O 1
ATOM 777 N N . GLU A 1 101 ? -7.141 0.659 14.197 1.00 93.44 101 GLU A N 1
ATOM 778 C CA . GLU A 1 101 ? -6.680 0.138 15.490 1.00 93.44 101 GLU A CA 1
ATOM 779 C C . GLU A 1 101 ? -5.152 0.022 15.560 1.00 93.44 101 GLU A C 1
ATOM 781 O O . GLU A 1 101 ? -4.551 0.457 16.545 1.00 93.44 101 GLU A O 1
ATOM 786 N N . ARG A 1 102 ? -4.510 -0.479 14.490 1.00 94.06 102 ARG A N 1
ATOM 787 C CA . ARG A 1 102 ? -3.040 -0.531 14.374 1.00 94.06 102 ARG A CA 1
ATOM 788 C C . ARG A 1 102 ? -2.411 0.855 14.484 1.00 94.06 102 ARG A C 1
ATOM 790 O O . ARG A 1 102 ? -1.429 1.025 15.196 1.00 94.06 102 ARG A O 1
ATOM 797 N N . LEU A 1 103 ? -2.966 1.842 13.784 1.00 92.38 103 LEU A N 1
ATOM 798 C CA . LEU A 1 103 ? -2.418 3.200 13.774 1.00 92.38 103 LEU A CA 1
ATOM 799 C C . LEU A 1 103 ? -2.741 3.975 15.052 1.00 92.38 103 LEU A C 1
ATOM 801 O O . LEU A 1 103 ? -1.911 4.759 15.503 1.00 92.38 103 LEU A O 1
ATOM 805 N N . LYS A 1 104 ? -3.906 3.739 15.660 1.00 93.88 104 LYS A N 1
ATOM 806 C CA . LYS A 1 104 ? -4.308 4.343 16.935 1.00 93.88 104 LYS A CA 1
ATOM 807 C C . LYS A 1 104 ? -3.374 3.932 18.068 1.00 93.88 104 LYS A C 1
ATOM 809 O O . LYS A 1 104 ? -3.052 4.764 18.910 1.00 93.88 104 LYS A O 1
ATOM 814 N N . HIS A 1 105 ? -2.904 2.682 18.072 1.00 90.94 105 HIS A N 1
ATOM 815 C CA . HIS A 1 105 ? -1.884 2.226 19.021 1.00 90.94 105 HIS A CA 1
ATOM 816 C C . HIS A 1 105 ? -0.618 3.101 18.972 1.00 90.94 105 HIS A C 1
ATOM 818 O O . HIS A 1 105 ? -0.024 3.397 20.006 1.00 90.94 105 HIS A O 1
ATOM 824 N N . ASP A 1 106 ? -0.253 3.578 17.781 1.00 88.81 106 ASP A N 1
ATOM 825 C CA . ASP A 1 106 ? 0.922 4.419 17.553 1.00 88.81 106 ASP A CA 1
ATOM 826 C C . ASP A 1 106 ? 0.597 5.930 17.489 1.00 88.81 106 ASP A C 1
ATOM 828 O O . ASP A 1 106 ? 1.453 6.716 17.072 1.00 88.81 106 ASP A O 1
ATOM 832 N N . ALA A 1 107 ? -0.622 6.341 17.875 1.00 91.75 107 ALA A N 1
ATOM 833 C CA . ALA A 1 107 ? -1.141 7.717 17.790 1.00 91.75 107 ALA A CA 1
ATOM 834 C C . ALA A 1 107 ? -1.029 8.348 16.382 1.00 91.75 107 ALA A C 1
ATOM 836 O O . ALA A 1 107 ? -0.711 9.529 16.210 1.00 91.75 107 ALA A O 1
ATOM 837 N N . LYS A 1 108 ? -1.233 7.524 15.350 1.00 89.56 108 LYS A N 1
ATOM 838 C CA . LYS A 1 108 ? -1.080 7.847 13.924 1.00 89.56 108 LYS A CA 1
ATOM 839 C C . LYS A 1 108 ? -2.368 7.659 13.127 1.00 89.56 108 LYS A C 1
ATOM 841 O O . LYS A 1 108 ? -2.330 7.650 11.902 1.00 89.56 108 LYS A O 1
ATOM 846 N N . GLU A 1 109 ? -3.521 7.536 13.773 1.00 88.62 109 GLU A N 1
ATOM 847 C CA . GLU A 1 109 ? -4.807 7.266 13.121 1.00 88.62 109 GLU A CA 1
ATOM 848 C C . GLU A 1 109 ? -5.178 8.302 12.050 1.00 88.62 109 GLU A C 1
ATOM 850 O O . GLU A 1 109 ? -5.784 7.966 11.035 1.00 88.62 109 GLU A O 1
ATOM 855 N N . LEU A 1 110 ? -4.738 9.553 12.222 1.00 86.94 110 LEU A N 1
ATOM 856 C CA . LEU A 1 110 ? -4.945 10.619 11.244 1.00 86.94 110 LEU A CA 1
ATOM 857 C C . LEU A 1 110 ? -4.123 10.428 9.958 1.00 86.94 110 LEU A C 1
ATOM 859 O O . LEU A 1 110 ? -4.403 11.106 8.976 1.00 86.94 110 LEU A O 1
ATOM 863 N N . GLU A 1 111 ? -3.096 9.568 9.937 1.00 85.75 111 GLU A N 1
ATOM 864 C CA . GLU A 1 111 ? -2.346 9.241 8.708 1.00 85.75 111 GLU A CA 1
ATOM 865 C C . GLU A 1 111 ? -3.247 8.540 7.686 1.00 85.75 111 GLU A C 1
ATOM 867 O O . GLU A 1 111 ? -3.136 8.815 6.495 1.00 85.75 111 GLU A O 1
ATOM 872 N N . LEU A 1 112 ? -4.217 7.749 8.157 1.00 85.38 112 LEU A N 1
ATOM 873 C CA . LEU A 1 112 ? -5.183 7.035 7.319 1.00 85.38 112 LEU A CA 1
ATOM 874 C C . LEU A 1 112 ? -6.099 7.980 6.521 1.00 85.38 112 LEU A C 1
ATOM 876 O O . LEU A 1 112 ? -6.648 7.588 5.501 1.00 85.38 112 LEU A O 1
ATOM 880 N N . LEU A 1 113 ? -6.267 9.224 6.983 1.00 80.69 113 LEU A N 1
ATOM 881 C CA . LEU A 1 113 ? -7.094 10.251 6.336 1.00 80.69 113 LEU A CA 1
ATOM 882 C C . LEU A 1 113 ? -6.274 11.258 5.519 1.00 80.69 113 LEU A C 1
ATOM 884 O O . LEU A 1 113 ? -6.843 12.077 4.805 1.00 80.69 113 LEU A O 1
ATOM 888 N N . ARG A 1 114 ? -4.943 11.245 5.657 1.00 76.50 114 ARG A N 1
ATOM 889 C CA . ARG A 1 114 ? -4.048 12.245 5.056 1.00 76.50 114 ARG A CA 1
ATOM 890 C C . ARG A 1 114 ? -3.557 11.873 3.658 1.00 76.50 114 ARG A C 1
ATOM 892 O O . ARG A 1 114 ? -2.866 12.683 3.046 1.00 76.50 114 ARG A O 1
ATOM 899 N N . HIS A 1 115 ? -3.880 10.682 3.159 1.00 75.50 115 HIS A N 1
ATOM 900 C CA . HIS A 1 115 ? -3.450 10.254 1.833 1.00 75.50 115 HIS A CA 1
ATOM 901 C C . HIS A 1 115 ? -4.406 10.756 0.741 1.00 75.50 115 HIS A C 1
ATOM 903 O O . HIS A 1 115 ? -5.620 10.839 0.928 1.00 75.50 115 HIS A O 1
ATOM 909 N N . VAL A 1 116 ? -3.846 11.093 -0.420 1.00 80.31 116 VAL A N 1
ATOM 910 C CA . VAL A 1 116 ? -4.638 11.403 -1.615 1.00 80.31 116 VAL A CA 1
ATOM 911 C C . VAL A 1 116 ? -5.296 10.106 -2.099 1.00 80.31 116 VAL A C 1
ATOM 913 O O . VAL A 1 116 ? -4.649 9.057 -2.039 1.00 80.31 116 VAL A O 1
ATOM 916 N N . PRO A 1 117 ? -6.558 10.127 -2.565 1.00 82.94 117 PRO A N 1
ATOM 917 C CA . PRO A 1 117 ? -7.166 8.958 -3.182 1.00 82.94 117 PRO A CA 1
ATOM 918 C C . PRO A 1 117 ? -6.324 8.450 -4.356 1.00 82.94 117 PRO A C 1
ATOM 920 O O . PRO A 1 117 ? -6.006 9.192 -5.284 1.00 82.94 117 PRO A O 1
ATOM 923 N N . VAL A 1 118 ? -5.983 7.169 -4.308 1.00 84.38 118 VAL A N 1
ATOM 924 C CA . VAL A 1 118 ? -5.172 6.472 -5.297 1.00 84.38 118 VAL A CA 1
ATOM 925 C C . VAL A 1 118 ? -6.081 5.672 -6.220 1.00 84.38 118 VAL A C 1
ATOM 927 O O . VAL A 1 118 ? -6.914 4.877 -5.777 1.00 84.38 118 VAL A O 1
ATOM 930 N N . LEU A 1 119 ? -5.898 5.834 -7.527 1.00 85.69 119 LEU A N 1
ATOM 931 C CA . LEU A 1 119 ? -6.479 4.933 -8.515 1.00 85.69 119 LEU A CA 1
ATOM 932 C C . LEU A 1 119 ? -5.476 3.826 -8.807 1.00 85.69 119 LEU A C 1
ATOM 934 O O . LEU A 1 119 ? -4.349 4.098 -9.213 1.00 85.69 119 LEU A O 1
ATOM 938 N N . GLN A 1 120 ? -5.895 2.584 -8.594 1.00 88.31 120 GLN A N 1
ATOM 939 C CA . GLN A 1 120 ? -5.057 1.436 -8.898 1.00 88.31 120 GLN A CA 1
ATOM 940 C C . GLN A 1 120 ? -4.860 1.290 -10.404 1.00 88.31 120 GLN A C 1
ATOM 942 O O . GLN A 1 120 ? -5.837 1.155 -11.147 1.00 88.31 120 GLN A O 1
ATOM 947 N N . ASP A 1 121 ? -3.603 1.191 -10.828 1.00 90.31 121 ASP A N 1
ATOM 948 C CA . ASP A 1 121 ? -3.273 0.838 -12.205 1.00 90.31 121 ASP A CA 1
ATOM 949 C C . ASP A 1 121 ? -3.442 -0.675 -12.430 1.00 90.31 121 ASP A C 1
ATOM 951 O O . ASP A 1 121 ? -2.657 -1.500 -11.954 1.00 90.31 121 ASP A O 1
ATOM 955 N N . GLN A 1 122 ? -4.500 -1.055 -13.151 1.00 90.00 122 GLN A N 1
ATOM 956 C CA . GLN A 1 122 ? -4.801 -2.460 -13.444 1.00 90.00 122 GLN A CA 1
ATOM 957 C C . GLN A 1 122 ? -3.816 -3.074 -14.452 1.00 90.00 122 GLN A C 1
ATOM 959 O O . GLN A 1 122 ? -3.667 -4.296 -14.467 1.00 90.00 122 GLN A O 1
ATOM 964 N N . ALA A 1 123 ? -3.117 -2.263 -15.257 1.00 91.06 123 ALA A N 1
ATOM 965 C CA . ALA A 1 123 ? -2.140 -2.756 -16.228 1.00 91.06 123 ALA A CA 1
ATOM 966 C C . ALA A 1 123 ? -0.880 -3.330 -15.557 1.00 91.06 123 ALA A C 1
ATOM 968 O O . ALA A 1 123 ? -0.153 -4.104 -16.173 1.00 91.06 123 ALA A O 1
ATOM 969 N N . LEU A 1 124 ? -0.635 -2.985 -14.288 1.00 91.38 124 LEU A N 1
ATOM 970 C CA . LEU A 1 124 ? 0.504 -3.478 -13.513 1.00 91.38 124 LEU A CA 1
ATOM 971 C C . LEU A 1 124 ? 0.222 -4.811 -12.801 1.00 91.38 124 LEU A C 1
ATOM 973 O O . LEU A 1 124 ? 1.120 -5.353 -12.154 1.00 91.38 124 LEU A O 1
ATOM 977 N N . ARG A 1 125 ? -0.986 -5.384 -12.898 1.00 92.06 125 ARG A N 1
ATOM 978 C CA . ARG A 1 125 ? -1.296 -6.652 -12.216 1.00 92.06 125 ARG A CA 1
ATOM 979 C C . ARG A 1 125 ? -0.332 -7.768 -12.618 1.00 92.06 125 ARG A C 1
ATOM 981 O O . ARG A 1 125 ? -0.057 -7.975 -13.793 1.00 92.06 125 ARG A O 1
ATOM 988 N N . GLY A 1 126 ? 0.145 -8.516 -11.625 1.00 90.44 126 GLY A N 1
ATOM 989 C CA . GLY A 1 126 ? 1.083 -9.613 -11.842 1.00 90.44 126 GLY A CA 1
ATOM 990 C C . GLY A 1 126 ? 2.505 -9.166 -12.179 1.00 90.44 126 GLY A C 1
ATOM 991 O O . GLY A 1 126 ? 3.276 -9.989 -12.660 1.00 90.44 126 GLY A O 1
ATOM 992 N N . THR A 1 127 ? 2.876 -7.909 -11.918 1.00 92.50 127 THR A N 1
ATOM 993 C CA . THR A 1 127 ? 4.256 -7.404 -12.059 1.00 92.50 127 THR A CA 1
ATOM 994 C C . THR A 1 127 ? 4.860 -7.036 -10.696 1.00 92.50 127 THR A C 1
ATOM 996 O O . THR A 1 127 ? 4.158 -6.997 -9.684 1.00 92.50 127 THR A O 1
ATOM 999 N N . SER A 1 128 ? 6.176 -6.795 -10.635 1.00 92.88 128 SER A N 1
ATOM 1000 C CA . SER A 1 128 ? 6.868 -6.468 -9.379 1.00 92.88 128 SER A CA 1
ATOM 1001 C C . SER A 1 128 ? 6.503 -5.062 -8.914 1.00 92.88 128 SER A C 1
ATOM 1003 O O . SER A 1 128 ? 6.808 -4.075 -9.585 1.00 92.88 128 SER A O 1
ATOM 1005 N N . SER A 1 129 ? 5.931 -4.937 -7.715 1.00 91.06 129 SER A N 1
ATOM 1006 C CA . SER A 1 129 ? 5.645 -3.609 -7.161 1.00 91.06 129 SER A CA 1
ATOM 1007 C C . SER A 1 129 ? 6.894 -2.881 -6.659 1.00 91.06 129 SER A C 1
ATOM 1009 O O . SER A 1 129 ? 6.896 -1.656 -6.602 1.00 91.06 129 SER A O 1
ATOM 1011 N N . TRP A 1 130 ? 7.993 -3.586 -6.357 1.00 90.62 130 TRP A N 1
ATOM 1012 C CA . TRP A 1 130 ? 9.287 -2.929 -6.123 1.00 90.62 130 TRP A CA 1
ATOM 1013 C C . TRP A 1 130 ? 9.861 -2.324 -7.406 1.00 90.62 130 TRP A C 1
ATOM 1015 O O . TRP A 1 130 ? 10.269 -1.162 -7.401 1.00 90.62 130 TRP A O 1
ATOM 1025 N N . ALA A 1 131 ? 9.849 -3.079 -8.509 1.00 90.69 131 ALA A N 1
ATOM 1026 C CA . ALA A 1 131 ? 10.319 -2.588 -9.799 1.00 90.69 131 ALA A CA 1
ATOM 1027 C C . ALA A 1 131 ? 9.466 -1.411 -10.289 1.00 90.69 131 ALA A C 1
ATOM 1029 O O . ALA A 1 131 ? 10.015 -0.395 -10.718 1.00 90.69 131 ALA A O 1
ATOM 1030 N N . ASN A 1 132 ? 8.138 -1.506 -10.169 1.00 91.31 132 ASN A N 1
ATOM 1031 C CA . ASN A 1 132 ? 7.232 -0.437 -10.584 1.00 91.31 132 ASN A CA 1
ATOM 1032 C C . ASN A 1 132 ? 7.432 0.851 -9.785 1.00 91.31 132 ASN A C 1
ATOM 1034 O O . ASN A 1 132 ? 7.477 1.916 -10.400 1.00 91.31 132 ASN A O 1
ATOM 1038 N N . ASN A 1 133 ? 7.636 0.762 -8.468 1.00 89.25 133 ASN A N 1
ATOM 1039 C CA . ASN A 1 133 ? 7.973 1.928 -7.653 1.00 89.25 133 ASN A CA 1
ATOM 1040 C C . ASN A 1 133 ? 9.281 2.576 -8.128 1.00 89.25 133 ASN A C 1
ATOM 1042 O O . ASN A 1 133 ? 9.322 3.744 -8.519 1.00 89.25 133 ASN A O 1
ATOM 1046 N N . TRP A 1 134 ? 10.368 1.803 -8.206 1.00 87.69 134 TRP A N 1
ATOM 1047 C CA . TRP A 1 134 ? 11.667 2.360 -8.592 1.00 87.69 134 TRP A CA 1
ATOM 1048 C C . TRP A 1 134 ? 11.697 2.916 -10.019 1.00 87.69 134 TRP A C 1
ATOM 1050 O O . TRP A 1 134 ? 12.421 3.883 -10.279 1.00 87.69 134 TRP A O 1
ATOM 1060 N N . LEU A 1 135 ? 10.923 2.339 -10.940 1.00 87.06 135 LEU A N 1
ATOM 1061 C CA . LEU A 1 135 ? 10.782 2.812 -12.319 1.00 87.06 135 LEU A CA 1
ATOM 1062 C C . LEU A 1 135 ? 9.785 3.968 -12.479 1.00 87.06 135 LEU A C 1
ATOM 1064 O O . LEU A 1 135 ? 9.676 4.500 -13.582 1.00 87.06 135 LEU A O 1
ATOM 1068 N N . GLY A 1 136 ? 9.090 4.381 -11.418 1.00 86.12 136 GLY A N 1
ATOM 1069 C CA . GLY A 1 136 ? 8.135 5.486 -11.485 1.00 86.12 136 GLY A CA 1
ATOM 1070 C C . GLY A 1 136 ? 6.805 5.135 -12.155 1.00 86.12 136 GLY A C 1
ATOM 1071 O O . GLY A 1 136 ? 6.166 6.001 -12.750 1.00 86.12 136 GLY A O 1
ATOM 1072 N N . ARG A 1 137 ? 6.419 3.856 -12.146 1.00 86.50 137 ARG A N 1
ATOM 1073 C CA . ARG A 1 137 ? 5.215 3.350 -12.824 1.00 86.50 137 ARG A CA 1
ATOM 1074 C C . ARG A 1 137 ? 3.990 3.322 -11.916 1.00 86.50 137 ARG A C 1
ATOM 1076 O O . ARG A 1 137 ? 2.886 3.506 -12.426 1.00 86.50 137 ARG A O 1
ATOM 1083 N N . ASP A 1 138 ? 4.190 3.103 -10.621 1.00 88.00 138 ASP A N 1
ATOM 1084 C CA . ASP A 1 138 ? 3.126 2.978 -9.623 1.00 88.00 138 ASP A CA 1
ATOM 1085 C C . ASP A 1 138 ? 2.593 4.344 -9.148 1.00 88.00 138 ASP A C 1
ATOM 1087 O O . ASP A 1 138 ? 3.098 5.405 -9.534 1.00 88.00 138 ASP A O 1
ATOM 1091 N N . HIS A 1 139 ? 1.531 4.330 -8.339 1.00 86.44 139 HIS A N 1
ATOM 1092 C CA . HIS A 1 139 ? 0.962 5.562 -7.781 1.00 86.44 139 HIS A CA 1
ATOM 1093 C C . HIS A 1 139 ? 1.879 6.230 -6.754 1.00 86.44 139 HIS A C 1
ATOM 1095 O O . HIS A 1 139 ? 1.881 7.453 -6.656 1.00 86.44 139 HIS A O 1
ATOM 1101 N N . ALA A 1 140 ? 2.660 5.449 -6.004 1.00 81.38 140 ALA A N 1
ATOM 1102 C CA . ALA A 1 140 ? 3.520 5.966 -4.946 1.00 81.38 140 ALA A CA 1
ATOM 1103 C C . ALA A 1 140 ? 4.654 6.839 -5.505 1.00 81.38 140 ALA A C 1
ATOM 1105 O O . ALA A 1 140 ? 5.076 7.801 -4.862 1.00 81.38 140 ALA A O 1
ATOM 1106 N N . ALA A 1 141 ? 5.131 6.534 -6.713 1.00 76.88 141 ALA A N 1
ATOM 1107 C CA . ALA A 1 141 ? 6.168 7.311 -7.372 1.00 76.88 141 ALA A CA 1
ATOM 1108 C C . ALA A 1 141 ? 5.640 8.502 -8.196 1.00 76.88 141 ALA A C 1
ATOM 1110 O O . ALA A 1 141 ? 6.424 9.399 -8.517 1.00 76.88 141 ALA A O 1
ATOM 1111 N N . LYS A 1 142 ? 4.345 8.536 -8.545 1.00 74.81 142 LYS A N 1
ATOM 1112 C CA . LYS A 1 142 ? 3.734 9.628 -9.322 1.00 74.81 142 LYS A CA 1
ATOM 1113 C C . LYS A 1 142 ? 3.188 10.718 -8.400 1.00 74.81 142 LYS A C 1
ATOM 1115 O O . LYS A 1 142 ? 2.362 10.469 -7.531 1.00 74.81 142 LYS A O 1
ATOM 1120 N N . THR A 1 143 ? 3.579 11.969 -8.630 1.00 66.25 143 THR A N 1
ATOM 1121 C CA .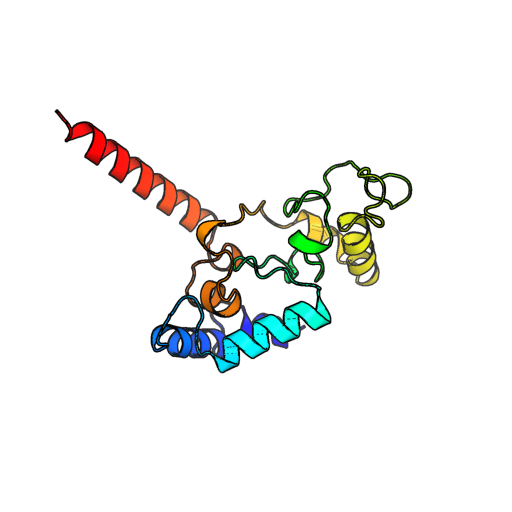 THR A 1 143 ? 2.929 13.121 -7.972 1.00 66.25 143 THR A CA 1
ATOM 1122 C C . THR A 1 143 ? 1.586 13.437 -8.643 1.00 66.25 143 THR A C 1
ATOM 1124 O O . THR A 1 143 ? 1.439 13.229 -9.846 1.00 66.25 143 THR A O 1
ATOM 1127 N N . VAL A 1 144 ? 0.621 14.006 -7.908 1.00 61.88 144 VAL A N 1
ATOM 1128 C CA . VAL A 1 144 ? -0.675 14.468 -8.459 1.00 61.88 144 VAL A CA 1
ATOM 1129 C C . VAL A 1 144 ? -0.485 15.347 -9.706 1.00 61.88 144 VAL A C 1
ATOM 1131 O O . VAL A 1 144 ? -1.150 15.133 -10.720 1.00 61.88 144 VAL A O 1
ATOM 1134 N N . ASP A 1 145 ? 0.494 16.253 -9.680 1.00 58.28 145 ASP A N 1
ATOM 1135 C CA . ASP A 1 145 ? 0.842 17.115 -10.819 1.00 58.28 145 ASP A CA 1
ATOM 1136 C C . ASP A 1 145 ? 1.315 16.321 -12.045 1.00 58.28 145 ASP A C 1
ATOM 1138 O O . ASP A 1 145 ? 0.989 16.657 -13.186 1.00 58.28 145 ASP A O 1
ATOM 1142 N N . GLN A 1 146 ? 2.053 15.231 -11.826 1.00 63.88 146 GLN A N 1
ATOM 1143 C CA . GLN A 1 146 ? 2.541 14.361 -12.896 1.00 63.88 146 GLN A CA 1
ATOM 1144 C C . GLN A 1 146 ? 1.399 13.552 -13.517 1.00 63.88 146 GLN A C 1
ATOM 1146 O O . GLN A 1 146 ? 1.363 13.400 -14.738 1.00 63.88 146 GLN A O 1
ATOM 1151 N N . ILE A 1 147 ? 0.441 13.092 -12.703 1.00 64.44 147 ILE A N 1
ATOM 1152 C CA . ILE A 1 147 ? -0.765 12.398 -13.177 1.00 64.44 147 ILE A CA 1
ATOM 1153 C C . ILE A 1 147 ? -1.590 13.348 -14.048 1.00 64.44 147 ILE A C 1
ATOM 1155 O O . ILE A 1 147 ? -1.841 13.035 -15.211 1.00 64.44 147 ILE A O 1
ATOM 1159 N N . CYS A 1 148 ? -1.922 14.536 -13.532 1.00 59.97 148 CYS A N 1
ATOM 1160 C CA . CYS A 1 148 ? -2.709 15.540 -14.253 1.00 59.97 148 CYS A CA 1
ATOM 1161 C C . CYS A 1 148 ? -2.066 15.905 -15.600 1.00 59.97 148 CYS A C 1
ATOM 1163 O O . CYS A 1 148 ? -2.721 15.884 -16.642 1.00 59.97 148 CYS A O 1
ATOM 1165 N N . THR A 1 149 ? -0.753 16.143 -15.604 1.00 62.88 149 THR A N 1
ATOM 1166 C CA . THR A 1 149 ? -0.014 16.473 -16.829 1.00 62.88 149 THR A CA 1
ATOM 1167 C C . THR A 1 149 ? -0.004 15.312 -17.827 1.00 62.88 149 THR A C 1
ATOM 1169 O O . THR A 1 149 ? -0.155 15.531 -19.030 1.00 62.88 149 THR A O 1
ATOM 1172 N N . SER A 1 150 ? 0.161 14.071 -17.355 1.00 63.22 150 SER A N 1
ATOM 1173 C CA . SER A 1 150 ? 0.182 12.890 -18.226 1.00 63.22 150 SER A CA 1
ATOM 1174 C C . SER A 1 150 ? -1.170 12.616 -18.888 1.00 63.22 150 SER A C 1
ATOM 1176 O O . SER A 1 150 ? -1.209 12.303 -20.077 1.00 63.22 150 SER A O 1
ATOM 1178 N N . GLU A 1 151 ? -2.269 12.812 -18.159 1.00 66.25 151 GLU A N 1
ATOM 1179 C CA . GLU A 1 151 ? -3.625 12.592 -18.665 1.00 66.25 151 GLU A CA 1
ATOM 1180 C C . GLU A 1 151 ? -4.049 13.697 -19.639 1.00 66.25 151 GLU A C 1
ATOM 1182 O O . GLU A 1 151 ? -4.601 13.401 -20.695 1.00 66.25 151 GLU A O 1
ATOM 1187 N N . VAL A 1 152 ? -3.689 14.961 -19.378 1.00 67.75 152 VAL A N 1
ATOM 1188 C CA . VAL A 1 152 ? -3.867 16.050 -20.360 1.00 67.75 152 VAL A CA 1
ATOM 1189 C C . VAL A 1 152 ? -3.098 15.751 -21.648 1.00 67.75 152 VAL A C 1
ATOM 1191 O O . VAL A 1 152 ? -3.618 15.942 -22.744 1.00 67.75 152 VAL A O 1
ATOM 1194 N N . LYS A 1 153 ? -1.866 15.243 -21.535 1.00 68.44 153 LYS A N 1
ATOM 1195 C CA . LYS A 1 153 ? -1.031 14.933 -22.699 1.00 68.44 153 LYS A CA 1
ATOM 1196 C C . LYS A 1 153 ? -1.580 13.767 -23.527 1.00 68.44 153 LYS A C 1
ATOM 1198 O O . LYS A 1 153 ? -1.518 13.844 -24.750 1.00 68.44 153 LYS A O 1
ATOM 1203 N N . LYS A 1 154 ? -2.123 12.725 -22.885 1.00 71.56 154 LYS A N 1
ATOM 1204 C CA . LYS A 1 154 ? -2.816 11.619 -23.570 1.00 71.56 154 LYS A CA 1
ATOM 1205 C C . LYS A 1 154 ? -4.072 12.100 -24.281 1.00 71.56 154 LYS A C 1
ATOM 1207 O O . LYS A 1 154 ? -4.209 11.855 -25.470 1.00 71.56 154 LYS A O 1
ATOM 1212 N N . ARG A 1 155 ? -4.921 12.862 -23.586 1.00 68.50 155 ARG A N 1
ATOM 1213 C CA . ARG A 1 155 ? -6.177 13.365 -24.149 1.00 68.50 155 ARG A CA 1
ATOM 1214 C C . ARG A 1 155 ? -5.935 14.255 -25.370 1.00 68.50 155 ARG A C 1
ATOM 1216 O O . ARG A 1 155 ? -6.591 14.083 -26.384 1.00 68.50 155 ARG A O 1
ATOM 1223 N N . ASN A 1 156 ? -4.918 15.118 -25.313 1.00 72.12 156 ASN A N 1
ATOM 1224 C CA . ASN A 1 156 ? -4.512 15.937 -26.458 1.00 72.12 156 ASN A CA 1
ATOM 1225 C C . ASN A 1 156 ? -3.951 15.099 -27.625 1.00 72.12 156 ASN A C 1
ATOM 1227 O O . ASN A 1 156 ? -4.082 15.500 -28.778 1.00 72.12 156 ASN A O 1
ATOM 1231 N N . ALA A 1 157 ? -3.297 13.964 -27.348 1.00 70.69 157 ALA A N 1
ATOM 1232 C CA . ALA A 1 157 ? -2.795 13.061 -28.384 1.00 70.69 157 ALA A CA 1
ATOM 1233 C C . ALA A 1 157 ? -3.939 12.285 -29.060 1.00 70.69 157 ALA A C 1
ATOM 1235 O O . ALA A 1 157 ? -3.983 12.229 -30.285 1.00 70.69 157 ALA A O 1
ATOM 1236 N N . GLU A 1 158 ? -4.900 11.784 -28.278 1.00 73.44 158 GLU A N 1
ATOM 1237 C CA . GLU A 1 158 ? -6.105 11.115 -28.787 1.00 73.44 158 GLU A CA 1
ATOM 1238 C C . GLU A 1 158 ? -7.009 12.080 -29.571 1.00 73.44 158 GLU A C 1
ATOM 1240 O O . GLU A 1 158 ? -7.505 11.724 -30.637 1.00 73.44 158 GLU A O 1
ATOM 1245 N N . GLU A 1 159 ? -7.181 13.324 -29.105 1.00 70.81 159 GLU A N 1
ATOM 1246 C CA . GLU A 1 159 ? -7.914 14.369 -29.838 1.00 70.81 159 GLU A CA 1
ATOM 1247 C C . GLU A 1 159 ? -7.234 14.728 -31.167 1.00 70.81 159 GLU A C 1
ATOM 1249 O O . GLU A 1 159 ? -7.915 14.969 -32.163 1.00 70.81 159 GLU A O 1
ATOM 1254 N N . HIS A 1 160 ? -5.899 14.735 -31.208 1.00 71.81 160 HIS A N 1
ATOM 1255 C CA . HIS A 1 160 ? -5.142 14.979 -32.434 1.00 71.81 160 HIS A CA 1
ATOM 1256 C C . HIS A 1 160 ? -5.252 13.802 -33.419 1.00 71.81 160 HIS A C 1
ATOM 1258 O O . HIS A 1 160 ? -5.430 14.031 -34.613 1.00 71.81 160 HIS A O 1
ATOM 1264 N N . GLU A 1 161 ? -5.224 12.552 -32.945 1.00 72.50 161 GLU A N 1
ATOM 1265 C CA . GLU A 1 161 ? -5.476 11.370 -33.787 1.00 72.50 161 GLU A CA 1
ATOM 1266 C C . GLU A 1 161 ? -6.916 11.329 -34.330 1.00 72.50 161 GLU A C 1
ATOM 1268 O O . GLU A 1 161 ? -7.103 11.016 -35.506 1.00 72.50 161 GLU A O 1
ATOM 1273 N N . LEU A 1 162 ? -7.922 11.733 -33.542 1.00 67.56 162 LEU A N 1
ATOM 1274 C CA . LEU A 1 162 ? -9.321 11.820 -33.991 1.00 67.56 162 LEU A CA 1
ATOM 1275 C C . LEU A 1 162 ? -9.566 12.913 -35.044 1.00 67.56 162 LEU A C 1
ATOM 1277 O O . LEU A 1 162 ? -10.493 12.800 -35.842 1.00 67.56 162 LEU A O 1
ATOM 1281 N N . GLN A 1 163 ? -8.754 13.973 -35.057 1.00 62.03 163 GLN A N 1
ATOM 1282 C CA . GLN A 1 163 ? -8.820 15.037 -36.069 1.00 62.03 163 GLN A CA 1
ATOM 1283 C C . GLN A 1 163 ? -8.117 14.657 -37.383 1.00 62.03 163 GLN A C 1
ATOM 1285 O O . GLN A 1 163 ? -8.293 15.340 -38.391 1.00 62.03 163 GLN A O 1
ATOM 1290 N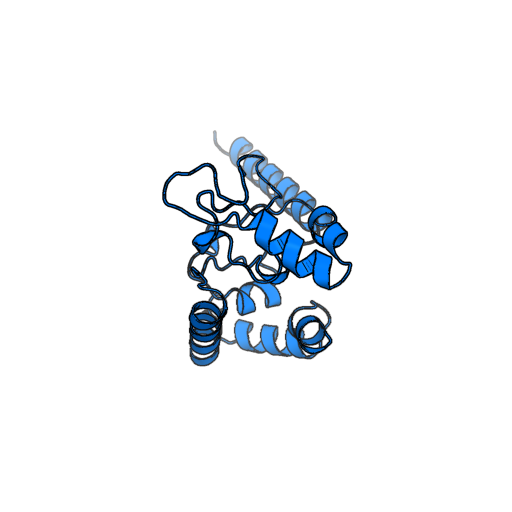 N . LEU A 1 164 ? -7.324 13.581 -37.376 1.00 59.78 164 LEU A N 1
ATOM 1291 C CA . LEU A 1 164 ? -6.570 13.069 -38.524 1.00 59.78 164 LEU A CA 1
ATOM 1292 C C . LEU A 1 164 ? -7.242 11.858 -39.198 1.00 59.78 164 LEU A C 1
ATOM 1294 O O . LEU A 1 164 ? -6.812 11.461 -40.283 1.00 59.78 164 LEU A O 1
ATOM 1298 N N . THR A 1 165 ? -8.294 11.281 -38.607 1.00 53.00 165 THR A N 1
ATOM 1299 C CA . THR A 1 165 ? -9.132 10.266 -39.264 1.00 53.00 165 THR A CA 1
ATOM 1300 C C . THR A 1 165 ? -10.233 10.931 -40.106 1.00 53.00 165 THR A C 1
ATOM 1302 O O . THR A 1 165 ? -10.973 11.743 -39.552 1.00 53.00 165 THR A O 1
ATOM 1305 N N . PRO A 1 166 ? -10.332 10.630 -41.418 1.00 58.75 166 PRO A N 1
ATOM 1306 C CA . PRO A 1 166 ? -11.274 11.271 -42.341 1.00 58.75 166 PRO A CA 1
ATOM 1307 C C . PRO A 1 166 ? -12.742 10.893 -42.113 1.00 58.75 166 PRO A C 1
ATOM 1309 O O . PRO A 1 166 ? -13.004 9.770 -41.623 1.00 58.75 166 PRO A O 1
#

Radius of gyration: 18.2 Å; chains: 1; bounding box: 42×32×61 Å

Secondary structure (DSSP, 8-state):
-HHHHHHHSTT-HHHHHHHHHHHTSSSTTT-SHHHHHHHHHHHHHHH-----SS--TTTTTT--HHHH-TT---SS--S-EETTEESSTT--B-HHHHHHHHHHHTT-GGGGGSSPPPPP-GGGTTS-HHHHHHTT-STTT--HHHHHHHHHHHHHHHHHHHHH--

pLDDT: mean 83.54, std 12.19, range [39.31, 95.12]

Foldseek 3Di:
DPPCCLQQPLPHPNLLVQQVQLVPDPHSQAGPPVVNCVQVVVLCVPAVEQQQLQDPCVLLVNHQLVQLPPVSDRQADPPQADPQAGVPPPSGGDSRVVSQVNCVVVVRSCSNVPDDGADRDNVSGNTHNSSCSSNQNHPSSDDPVNVVVVVVVVVVVVVVVVVVDD

Sequence (166 aa):
KMTHELMFTPDGTLAKWGRRLCQHAHDPSEGPGLMRLAERWSKMVLFDCRDCGDCSLPEIAYLCPESQCAKNQRNGPCGGTKDGLCEVDGFGDCIWLRAYERLKHDAKELELLRHVPVLQDQALRGTSSWANNWLGRDHAAKTVDQICTSEVKKRNAEEHELQLTP